Protein AF-A0A256WHH3-F1 (afdb_monomer_lite)

Radius of gyration: 16.99 Å; chains: 1; bounding box: 41×34×49 Å

Structure (mmCIF, N/CA/C/O backbone):
data_AF-A0A256WHH3-F1
#
_entry.id   AF-A0A256WHH3-F1
#
loop_
_atom_site.group_PDB
_atom_site.id
_atom_site.type_symbol
_atom_site.label_atom_id
_atom_site.label_alt_id
_atom_site.label_comp_id
_atom_site.label_asym_id
_atom_site.label_entity_id
_atom_site.label_seq_id
_atom_site.pdbx_PDB_ins_code
_atom_site.Cartn_x
_atom_site.Cartn_y
_atom_site.Cartn_z
_atom_site.occupancy
_atom_site.B_iso_or_equiv
_atom_site.auth_seq_id
_atom_site.auth_comp_id
_atom_site.auth_asym_id
_atom_site.auth_atom_id
_atom_site.pdbx_PDB_model_num
ATOM 1 N N . MET A 1 1 ? 27.497 20.452 2.935 1.00 33.34 1 MET A N 1
ATOM 2 C CA . MET A 1 1 ? 26.535 19.827 3.870 1.00 33.34 1 MET A CA 1
ATOM 3 C C . MET A 1 1 ? 25.135 20.064 3.338 1.00 33.34 1 MET A C 1
ATOM 5 O O . MET A 1 1 ? 24.622 21.167 3.464 1.00 33.34 1 MET A O 1
ATOM 9 N N . VAL A 1 2 ? 24.558 19.072 2.662 1.00 33.03 2 VAL A N 1
ATOM 10 C CA . VAL A 1 2 ? 23.166 19.140 2.200 1.00 33.03 2 VAL A CA 1
ATOM 11 C C . VAL A 1 2 ? 22.285 18.872 3.417 1.00 33.03 2 VAL A C 1
ATOM 13 O O . VAL A 1 2 ? 22.346 17.788 3.991 1.00 33.03 2 VAL A O 1
ATOM 16 N N . LYS A 1 3 ? 21.532 19.885 3.853 1.00 29.75 3 LYS A N 1
ATOM 17 C CA . LYS A 1 3 ? 20.496 19.730 4.876 1.00 29.75 3 LYS A CA 1
ATOM 18 C C . LYS A 1 3 ? 19.371 18.903 4.261 1.00 29.75 3 LYS A C 1
ATOM 20 O O . LYS A 1 3 ? 18.662 19.394 3.387 1.00 29.75 3 LYS A O 1
ATOM 25 N N . VAL A 1 4 ? 19.250 17.649 4.680 1.00 43.69 4 VAL A N 1
ATOM 26 C CA . VAL A 1 4 ? 18.063 16.838 4.407 1.00 43.69 4 VAL A CA 1
ATOM 27 C C . VAL A 1 4 ? 16.946 17.440 5.255 1.00 43.69 4 VAL A C 1
ATOM 29 O O . VAL A 1 4 ? 17.051 17.459 6.476 1.00 43.69 4 VAL A O 1
ATOM 32 N N . GLN A 1 5 ? 15.947 18.037 4.607 1.00 36.69 5 GLN A N 1
ATOM 33 C CA . GLN A 1 5 ? 14.738 18.497 5.283 1.00 36.69 5 GLN A CA 1
ATOM 34 C C . GLN A 1 5 ? 13.935 17.273 5.721 1.00 36.69 5 GLN A C 1
ATOM 36 O O . GLN A 1 5 ? 13.630 16.404 4.903 1.00 36.69 5 GLN A O 1
ATOM 41 N N . ASP A 1 6 ? 13.627 17.218 7.013 1.00 39.88 6 ASP A N 1
ATOM 42 C CA . ASP A 1 6 ? 12.742 16.232 7.617 1.00 39.88 6 ASP A CA 1
ATOM 43 C C . ASP A 1 6 ? 11.386 16.221 6.898 1.00 39.88 6 ASP A C 1
ATOM 45 O O . ASP A 1 6 ? 10.647 17.204 6.901 1.00 39.88 6 ASP A O 1
ATOM 49 N N . ILE A 1 7 ? 11.051 15.086 6.283 1.00 42.56 7 ILE A N 1
ATOM 50 C CA . ILE A 1 7 ? 9.808 14.860 5.528 1.00 42.56 7 ILE A CA 1
ATOM 51 C C . ILE A 1 7 ? 8.688 14.390 6.473 1.00 42.56 7 ILE A C 1
ATOM 53 O O . ILE A 1 7 ? 7.879 13.537 6.127 1.00 42.56 7 ILE A O 1
ATOM 57 N N . ASN A 1 8 ? 8.639 14.933 7.689 1.00 40.47 8 ASN A N 1
ATOM 58 C CA . ASN A 1 8 ? 7.502 14.755 8.590 1.00 40.47 8 ASN A CA 1
ATOM 59 C C . ASN A 1 8 ? 6.583 15.969 8.458 1.00 40.47 8 ASN A C 1
ATOM 61 O O . ASN A 1 8 ? 6.377 16.729 9.400 1.00 40.47 8 ASN A O 1
ATOM 65 N N . SER A 1 9 ? 6.042 16.177 7.258 1.00 35.53 9 SER A N 1
ATOM 66 C CA . SER A 1 9 ? 4.896 17.063 7.101 1.00 35.53 9 SER A CA 1
ATOM 67 C C . SER A 1 9 ? 3.700 16.383 7.760 1.00 35.53 9 SER A C 1
ATOM 69 O O . SER A 1 9 ? 3.225 15.359 7.273 1.00 35.53 9 SER A O 1
ATOM 71 N N . SER A 1 10 ? 3.220 16.939 8.869 1.00 43.53 10 SER A N 1
ATOM 72 C CA . SER A 1 10 ? 1.902 16.651 9.427 1.00 43.53 10 SER A CA 1
ATOM 73 C C . SER A 1 10 ? 0.845 17.000 8.379 1.00 43.53 10 SER A C 1
ATOM 75 O O . SER A 1 10 ? 0.411 18.148 8.283 1.00 43.53 10 SER A O 1
ATOM 77 N N . ILE A 1 11 ? 0.479 16.030 7.541 1.00 46.75 11 ILE A N 1
ATOM 78 C CA . ILE A 1 11 ? -0.611 16.193 6.585 1.00 46.75 11 ILE A CA 1
ATOM 79 C C . ILE A 1 11 ? -1.903 16.162 7.397 1.00 46.75 11 ILE A C 1
ATOM 81 O O . ILE A 1 11 ? -2.359 15.101 7.830 1.00 46.75 11 ILE A O 1
ATOM 85 N N . SER A 1 12 ? -2.480 17.339 7.628 1.00 45.53 12 SER A N 1
ATOM 86 C CA . SER A 1 12 ? -3.847 17.485 8.109 1.00 45.53 12 SER A CA 1
ATOM 87 C C . SER A 1 12 ? -4.801 16.955 7.033 1.00 45.53 12 SER A C 1
ATOM 89 O O . SER A 1 12 ? -5.287 17.699 6.183 1.00 45.53 12 SER A O 1
ATOM 91 N N . HIS A 1 13 ? -5.045 15.645 7.035 1.00 54.25 13 HIS A N 1
ATOM 92 C CA . HIS A 1 13 ? -6.097 15.026 6.234 1.00 54.25 13 HIS A CA 1
ATOM 93 C C . HIS A 1 13 ? -7.446 15.303 6.908 1.00 54.25 13 HIS A C 1
ATOM 95 O O . HIS A 1 13 ? -7.996 14.450 7.616 1.00 54.25 13 HIS A O 1
ATOM 101 N N . GLU A 1 14 ? -7.976 16.519 6.738 1.00 60.97 14 GLU A N 1
ATOM 102 C CA . GLU A 1 14 ? -9.294 16.867 7.284 1.00 60.97 14 GLU A CA 1
ATOM 103 C C . GLU A 1 14 ? -10.365 15.887 6.780 1.00 60.97 14 GLU A C 1
ATOM 105 O O . GLU A 1 14 ? -11.172 15.424 7.585 1.00 60.97 14 GLU A O 1
ATOM 110 N N . ASN A 1 15 ? -10.248 15.404 5.534 1.00 74.38 15 ASN A N 1
ATOM 111 C CA . ASN A 1 15 ? -11.083 14.338 4.976 1.00 74.38 15 ASN A CA 1
ATOM 112 C C . ASN A 1 15 ? -10.227 13.236 4.328 1.00 74.38 15 ASN A C 1
ATOM 114 O O . ASN A 1 15 ? -9.475 13.500 3.395 1.00 74.38 15 ASN A O 1
ATOM 118 N N . ILE A 1 16 ? -10.337 12.007 4.841 1.00 87.12 16 ILE A N 1
ATOM 119 C CA . ILE A 1 16 ? -9.713 10.807 4.266 1.00 87.12 16 ILE A CA 1
ATOM 120 C C . ILE A 1 16 ? -10.768 10.126 3.389 1.00 87.12 16 ILE A C 1
ATOM 122 O O . ILE A 1 16 ? -11.769 9.650 3.920 1.00 87.12 16 ILE A O 1
ATOM 126 N N . THR A 1 17 ? -10.559 10.096 2.071 1.00 94.38 17 THR A N 1
ATOM 127 C CA . THR A 1 17 ? -11.464 9.420 1.118 1.00 94.38 17 THR A CA 1
ATOM 128 C C . THR A 1 17 ? -11.187 7.922 1.041 1.00 94.38 17 THR A C 1
ATOM 130 O O . THR A 1 17 ? -12.115 7.122 1.023 1.00 94.38 17 THR A O 1
ATOM 133 N N . PHE A 1 18 ? -9.905 7.558 0.999 1.00 96.50 18 PHE A N 1
ATOM 134 C CA . PHE A 1 18 ? -9.431 6.183 0.881 1.00 96.50 18 PHE A CA 1
ATOM 135 C C . PHE A 1 18 ? -8.647 5.793 2.119 1.00 96.50 18 PHE A C 1
ATOM 137 O O . PHE A 1 18 ? -7.847 6.577 2.633 1.00 96.50 18 PHE A O 1
ATOM 144 N N . ARG A 1 19 ? -8.844 4.564 2.580 1.00 95.56 19 ARG A N 1
ATOM 145 C CA . ARG A 1 19 ? -8.306 4.113 3.857 1.00 95.56 19 ARG A CA 1
ATOM 146 C C . ARG A 1 19 ? -6.791 3.978 3.867 1.00 95.56 19 ARG A C 1
ATOM 148 O O . ARG A 1 19 ? -6.172 4.284 4.888 1.00 95.56 19 ARG A O 1
ATOM 155 N N . TYR A 1 20 ? -6.203 3.508 2.769 1.00 96.81 20 TYR A N 1
ATOM 156 C CA . TYR A 1 20 ? -4.802 3.110 2.759 1.00 96.81 20 TYR A CA 1
ATOM 157 C C . TYR A 1 20 ? -3.925 4.035 1.932 1.00 96.81 20 TYR A C 1
ATOM 159 O O . TYR A 1 20 ? -4.191 4.284 0.758 1.00 96.81 20 TYR A O 1
ATOM 167 N N . CYS A 1 21 ? -2.810 4.453 2.521 1.00 97.25 21 CYS A N 1
ATOM 168 C CA . CYS A 1 21 ? -1.667 4.955 1.776 1.00 97.25 21 CYS A CA 1
ATOM 169 C C . CYS A 1 21 ? -0.860 3.758 1.260 1.00 97.25 21 CYS A C 1
ATOM 171 O O . CYS A 1 21 ? -0.428 2.915 2.045 1.00 97.25 21 CYS A O 1
ATOM 173 N N . THR A 1 22 ? -0.682 3.666 -0.058 1.00 97.81 22 THR A N 1
ATOM 174 C CA . THR A 1 22 ? 0.029 2.569 -0.725 1.00 97.81 22 THR A CA 1
ATOM 175 C C . THR A 1 22 ? 1.268 3.107 -1.429 1.00 97.81 22 THR A C 1
ATOM 177 O O . THR A 1 22 ? 1.159 3.905 -2.363 1.00 97.81 22 THR A O 1
ATOM 180 N N . GLU A 1 23 ? 2.449 2.638 -1.021 1.00 97.81 23 GLU A N 1
ATOM 181 C CA . GLU A 1 23 ? 3.722 2.996 -1.648 1.00 97.81 23 GLU A CA 1
ATOM 182 C C . GLU A 1 23 ? 4.411 1.776 -2.269 1.00 97.81 23 GLU A C 1
ATOM 184 O O . GLU A 1 23 ? 4.423 0.683 -1.696 1.00 97.81 23 GLU A O 1
ATOM 189 N N . ALA A 1 24 ? 5.053 1.981 -3.422 1.00 96.62 24 ALA A N 1
ATOM 190 C CA . ALA A 1 24 ? 5.845 0.952 -4.090 1.00 96.62 24 ALA A CA 1
ATOM 191 C C . ALA A 1 24 ? 7.145 1.508 -4.686 1.00 96.62 24 ALA A C 1
ATOM 193 O O . ALA A 1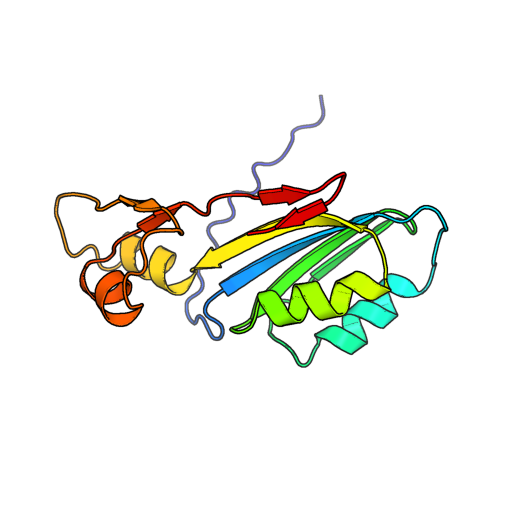 24 ? 7.197 2.654 -5.142 1.00 96.62 24 ALA A O 1
ATOM 194 N N . MET A 1 25 ? 8.186 0.673 -4.742 1.00 95.44 25 MET A N 1
ATOM 195 C CA . MET A 1 25 ? 9.377 0.914 -5.565 1.00 95.44 25 MET A CA 1
ATOM 196 C C . MET A 1 25 ? 9.444 -0.120 -6.681 1.00 95.44 25 MET A C 1
ATOM 198 O O . MET A 1 25 ? 9.512 -1.315 -6.408 1.00 95.44 25 MET A O 1
ATOM 202 N N . LEU A 1 26 ? 9.480 0.352 -7.923 1.00 95.19 26 LEU A N 1
ATOM 203 C CA . LEU A 1 26 ? 9.584 -0.469 -9.119 1.00 95.19 26 LEU A CA 1
ATOM 204 C C . LEU A 1 26 ? 10.968 -0.299 -9.750 1.00 95.19 26 LEU A C 1
ATOM 206 O O . LEU A 1 26 ? 11.372 0.822 -10.070 1.00 95.19 26 LEU A O 1
ATOM 210 N N . VAL A 1 27 ? 11.674 -1.403 -9.971 1.00 94.19 27 VAL A N 1
ATOM 211 C CA . VAL A 1 27 ? 12.991 -1.454 -10.616 1.00 94.19 27 VAL A CA 1
ATOM 212 C C . VAL A 1 27 ? 12.902 -2.251 -11.913 1.00 94.19 27 VAL A C 1
ATOM 214 O O . VAL A 1 27 ? 12.163 -3.227 -12.020 1.00 94.19 27 VAL A O 1
ATOM 217 N N . ARG A 1 28 ? 13.648 -1.815 -12.928 1.00 92.44 28 ARG A N 1
ATOM 218 C CA . ARG A 1 28 ? 13.755 -2.493 -14.222 1.00 92.44 28 ARG A CA 1
ATOM 219 C C . ARG A 1 28 ? 15.157 -2.361 -14.801 1.00 92.44 28 ARG A C 1
ATOM 221 O O . ARG A 1 28 ? 15.844 -1.366 -14.572 1.00 92.44 28 ARG A O 1
ATOM 228 N N . GLU A 1 29 ? 15.541 -3.326 -15.625 1.00 88.19 29 GLU A N 1
ATOM 229 C CA . GLU A 1 29 ? 16.842 -3.321 -16.298 1.00 88.19 29 GLU A CA 1
ATOM 230 C C . GLU A 1 29 ? 16.887 -2.335 -17.476 1.00 88.19 29 GLU A C 1
ATOM 232 O O . GLU A 1 29 ? 17.834 -1.546 -17.615 1.00 88.19 29 GLU A O 1
ATOM 237 N N . GLN A 1 30 ? 15.838 -2.353 -18.304 1.00 89.56 30 GLN A N 1
ATOM 238 C CA . GLN A 1 30 ? 15.718 -1.532 -19.508 1.00 89.56 30 GLN A CA 1
ATOM 239 C C . GLN A 1 30 ? 15.008 -0.211 -19.210 1.00 89.56 30 GLN A C 1
ATOM 241 O O . GLN A 1 30 ? 13.974 -0.183 -18.547 1.00 89.56 30 GLN A O 1
ATOM 246 N N . ALA A 1 31 ? 15.557 0.895 -19.709 1.00 85.44 31 ALA A N 1
ATOM 247 C CA . ALA A 1 31 ? 14.956 2.213 -19.542 1.00 85.44 31 ALA A CA 1
ATOM 248 C C . ALA A 1 31 ? 13.655 2.334 -20.358 1.00 85.44 31 ALA A C 1
ATOM 250 O O . ALA A 1 31 ? 13.629 1.960 -21.526 1.00 85.44 31 ALA A O 1
ATOM 251 N N . HIS A 1 32 ? 12.597 2.899 -19.769 1.00 86.56 32 HIS A N 1
ATOM 252 C CA . HIS A 1 32 ? 11.347 3.195 -20.478 1.00 86.56 32 HIS A CA 1
ATOM 253 C C . HIS A 1 32 ? 10.935 4.652 -20.237 1.00 86.56 32 HIS A C 1
ATOM 255 O O . HIS A 1 32 ? 10.580 5.035 -19.119 1.00 86.56 32 HIS A O 1
ATOM 261 N N . SER A 1 33 ? 11.028 5.484 -21.277 1.00 86.38 33 SER A N 1
ATOM 262 C CA . SER A 1 33 ? 10.889 6.941 -21.160 1.00 86.38 33 SER A CA 1
ATOM 263 C C . SER A 1 33 ? 9.474 7.399 -20.816 1.00 86.38 33 SER A C 1
ATOM 265 O O . SER A 1 33 ? 9.319 8.317 -20.019 1.00 86.38 33 SER A O 1
ATOM 267 N N . THR A 1 34 ? 8.456 6.715 -21.338 1.00 91.12 34 THR A N 1
ATOM 268 C CA . THR A 1 34 ? 7.034 7.077 -21.191 1.00 91.12 34 THR A CA 1
ATOM 269 C C . THR A 1 34 ? 6.329 6.346 -20.049 1.00 91.12 34 THR A C 1
ATOM 271 O O . THR A 1 34 ? 5.132 6.522 -19.828 1.00 91.12 34 THR A O 1
ATOM 274 N N . LEU A 1 35 ? 7.051 5.514 -19.292 1.00 92.06 35 LEU A N 1
ATOM 275 C CA . LEU A 1 35 ? 6.454 4.660 -18.268 1.00 92.06 35 LEU A CA 1
ATOM 276 C C . LEU A 1 35 ? 5.687 5.436 -17.202 1.00 92.06 35 LEU A C 1
ATOM 278 O O . LEU A 1 35 ? 4.645 4.977 -16.747 1.00 92.06 35 LEU A O 1
ATOM 282 N N . GLN A 1 36 ? 6.232 6.575 -16.772 1.00 94.19 36 GLN A N 1
ATOM 283 C CA . GLN A 1 36 ? 5.604 7.369 -15.724 1.00 94.19 36 GLN A CA 1
ATOM 284 C C . GLN A 1 36 ? 4.203 7.798 -16.148 1.00 94.19 36 GLN A C 1
ATOM 286 O O . GLN A 1 36 ? 3.268 7.649 -15.371 1.00 94.19 36 GLN A O 1
ATOM 291 N N . ASP A 1 37 ? 4.046 8.246 -17.392 1.00 94.56 37 ASP A N 1
ATOM 292 C CA . ASP A 1 37 ? 2.760 8.700 -17.917 1.00 94.56 37 ASP A CA 1
ATOM 293 C C . ASP A 1 37 ? 1.800 7.531 -18.138 1.00 94.56 37 ASP A C 1
ATOM 295 O O . ASP A 1 37 ? 0.621 7.627 -17.801 1.00 94.56 37 ASP A O 1
ATOM 299 N N . VAL A 1 38 ? 2.311 6.383 -18.600 1.00 94.62 38 VAL A N 1
ATOM 300 C CA . VAL A 1 38 ? 1.530 5.138 -18.694 1.00 94.62 38 VAL A CA 1
ATOM 301 C C . VAL A 1 38 ? 0.973 4.738 -17.325 1.00 94.62 38 VAL A C 1
ATOM 303 O O . VAL A 1 38 ? -0.215 4.442 -17.211 1.00 94.62 38 VAL A O 1
ATOM 306 N N . LEU A 1 39 ? 1.807 4.750 -16.280 1.00 95.75 39 LEU A N 1
ATOM 307 C CA . LEU A 1 39 ? 1.387 4.396 -14.923 1.00 95.75 39 LEU A CA 1
ATOM 308 C C . LEU A 1 39 ? 0.445 5.439 -14.319 1.00 95.75 39 LEU A C 1
ATOM 310 O O . LEU A 1 39 ? -0.543 5.050 -13.701 1.00 95.75 39 LEU A O 1
ATOM 314 N N . ARG A 1 40 ? 0.694 6.739 -14.535 1.00 96.00 40 ARG A N 1
ATOM 315 C CA . ARG A 1 40 ? -0.217 7.811 -14.102 1.00 96.00 40 ARG A CA 1
ATOM 316 C C . ARG A 1 40 ? -1.610 7.610 -14.683 1.00 96.00 40 ARG A C 1
ATOM 318 O O . ARG A 1 40 ? -2.574 7.553 -13.931 1.00 96.00 40 ARG A O 1
ATOM 325 N N . ASN A 1 41 ? -1.706 7.414 -15.996 1.00 96.00 41 ASN A N 1
ATOM 326 C CA . ASN A 1 41 ? -2.989 7.215 -16.667 1.00 96.00 41 ASN A CA 1
ATOM 327 C C . ASN A 1 41 ? -3.682 5.927 -16.213 1.00 96.00 41 ASN A C 1
ATOM 329 O O . ASN A 1 41 ? -4.886 5.922 -15.975 1.00 96.00 41 ASN A O 1
ATOM 333 N N . LYS A 1 42 ? -2.925 4.833 -16.064 1.00 96.12 42 LYS A N 1
ATOM 334 C CA . LYS A 1 42 ? -3.483 3.536 -15.668 1.00 96.12 42 LYS A CA 1
ATOM 335 C C . LYS A 1 42 ? -3.986 3.521 -14.226 1.00 96.12 42 LYS A C 1
ATOM 337 O O . LYS A 1 42 ? -4.958 2.829 -13.949 1.00 96.12 42 LYS A O 1
ATOM 342 N N . LEU A 1 43 ? -3.330 4.243 -13.318 1.00 96.94 43 LEU A N 1
ATOM 343 C CA . LEU A 1 43 ? -3.634 4.209 -11.885 1.00 96.94 43 LEU A CA 1
ATOM 344 C C . LEU A 1 43 ? -4.529 5.363 -11.418 1.00 96.94 43 LEU A C 1
ATOM 346 O O . LEU A 1 43 ? -5.061 5.292 -10.315 1.00 96.94 43 LEU A O 1
ATOM 350 N N . ALA A 1 44 ? -4.763 6.378 -12.255 1.00 95.31 44 ALA A N 1
ATOM 351 C CA . ALA A 1 44 ? -5.597 7.534 -11.919 1.00 95.31 44 ALA A CA 1
ATOM 352 C C . ALA A 1 44 ? -7.026 7.171 -11.477 1.00 95.31 44 ALA A C 1
ATOM 354 O O . ALA A 1 44 ? -7.625 7.904 -10.700 1.00 95.31 44 ALA A O 1
ATOM 355 N N . SER A 1 45 ? -7.580 6.046 -11.942 1.00 96.12 45 SER A N 1
ATOM 356 C CA . SER A 1 45 ? -8.932 5.599 -11.574 1.00 96.12 45 SER A CA 1
ATOM 357 C C . SER A 1 45 ? -8.993 4.729 -10.313 1.00 96.12 45 SER A C 1
ATOM 359 O O . SER A 1 45 ? -10.061 4.216 -9.990 1.00 96.12 45 SER A O 1
ATOM 361 N N . TYR A 1 46 ? -7.864 4.476 -9.648 1.00 97.06 46 TYR A N 1
ATOM 362 C CA . TYR A 1 46 ? -7.774 3.516 -8.538 1.00 97.06 46 TYR A CA 1
ATOM 363 C C . TYR A 1 46 ? -7.691 4.165 -7.157 1.00 97.06 46 TYR A C 1
ATOM 365 O O . TYR A 1 46 ? -7.600 3.455 -6.153 1.00 97.06 46 TYR A O 1
ATOM 373 N N . GLY A 1 47 ? -7.700 5.493 -7.096 1.00 96.06 47 GLY A N 1
ATOM 374 C CA . GLY A 1 47 ? -7.469 6.217 -5.863 1.00 96.06 47 GLY A CA 1
ATOM 375 C C . GLY A 1 47 ? -7.322 7.714 -6.074 1.00 96.06 47 GLY A C 1
ATOM 376 O O . GLY A 1 47 ? -7.478 8.214 -7.189 1.00 96.06 47 GLY A O 1
ATOM 377 N N . ASP A 1 48 ? -6.970 8.412 -5.001 1.00 96.38 48 ASP A N 1
ATOM 378 C CA . ASP A 1 48 ? -6.549 9.809 -5.053 1.00 96.38 48 ASP A CA 1
ATOM 379 C C . ASP A 1 48 ? -5.059 9.958 -4.716 1.00 96.38 48 ASP A C 1
ATOM 381 O O . ASP A 1 48 ? -4.343 8.984 -4.458 1.00 96.38 48 ASP A O 1
ATOM 385 N N . SER A 1 49 ? -4.573 11.201 -4.781 1.00 95.38 49 SER A N 1
ATOM 386 C CA . SER A 1 49 ? -3.217 11.565 -4.351 1.00 95.38 49 SER A CA 1
ATOM 387 C C . SER A 1 49 ? -2.102 10.765 -5.041 1.00 95.38 49 SER A C 1
ATOM 389 O O . SER A 1 49 ? -1.047 10.523 -4.461 1.00 95.38 49 SER A O 1
ATOM 391 N N . LEU A 1 50 ? -2.323 10.349 -6.294 1.00 97.50 50 LEU A N 1
ATOM 392 C CA . LEU A 1 50 ? -1.360 9.569 -7.067 1.00 97.50 50 LEU A CA 1
ATOM 393 C C . LEU A 1 50 ? -0.098 10.385 -7.375 1.00 97.50 50 LEU A C 1
ATOM 395 O O . LEU A 1 50 ? -0.138 11.391 -8.085 1.00 97.50 50 LEU A O 1
ATOM 399 N N . VAL A 1 51 ? 1.049 9.878 -6.932 1.00 97.25 51 VAL A N 1
ATOM 400 C CA . VAL A 1 51 ? 2.378 10.373 -7.281 1.00 97.25 51 VAL A CA 1
ATOM 401 C C . VAL A 1 51 ? 3.174 9.244 -7.919 1.00 97.25 51 VAL A C 1
ATOM 403 O O . VAL A 1 51 ? 3.341 8.167 -7.353 1.00 97.25 51 VAL A O 1
ATOM 406 N N . VAL A 1 52 ? 3.716 9.518 -9.102 1.00 96.62 52 VAL A N 1
ATOM 407 C CA . VAL A 1 52 ? 4.679 8.653 -9.789 1.00 96.62 52 VAL A CA 1
ATOM 408 C C . VAL A 1 52 ? 5.914 9.496 -10.058 1.00 96.62 52 VAL A C 1
ATOM 410 O O . VAL A 1 52 ? 5.813 10.524 -10.726 1.00 96.62 52 VAL A O 1
ATOM 413 N N . ALA A 1 53 ? 7.068 9.099 -9.532 1.00 94.88 53 ALA A N 1
ATOM 414 C CA . ALA A 1 53 ? 8.313 9.853 -9.668 1.00 94.88 53 ALA A CA 1
ATOM 415 C C . ALA A 1 53 ? 9.521 8.918 -9.784 1.00 94.88 53 ALA A C 1
ATOM 417 O O . ALA A 1 53 ? 9.475 7.773 -9.344 1.00 94.88 53 ALA A O 1
ATOM 418 N N . GLY A 1 54 ? 10.623 9.402 -10.357 1.00 93.19 54 GLY A N 1
ATOM 419 C CA . GLY A 1 54 ? 11.878 8.652 -10.444 1.00 93.19 54 GLY A CA 1
ATOM 420 C C . GLY A 1 54 ? 12.549 8.746 -11.809 1.00 93.19 54 GLY A C 1
ATOM 421 O O . GLY A 1 54 ? 12.309 9.677 -12.575 1.00 93.19 54 GLY A O 1
ATOM 422 N N . SER A 1 55 ? 13.408 7.774 -12.103 1.00 92.75 55 SER A N 1
ATOM 423 C CA . SER A 1 55 ? 14.163 7.672 -13.353 1.00 92.75 55 SER A CA 1
ATOM 424 C C . SER A 1 55 ? 13.546 6.644 -14.303 1.00 92.75 55 SER A C 1
ATOM 426 O O . SER A 1 55 ? 12.630 5.903 -13.952 1.00 92.75 55 SER A O 1
ATOM 428 N N . HIS A 1 56 ? 14.095 6.532 -15.512 1.00 91.12 56 HIS A N 1
ATOM 429 C CA . HIS A 1 56 ? 13.645 5.541 -16.493 1.00 91.12 56 HIS A CA 1
ATOM 430 C C . HIS A 1 56 ? 13.872 4.081 -16.075 1.00 91.12 56 HIS A 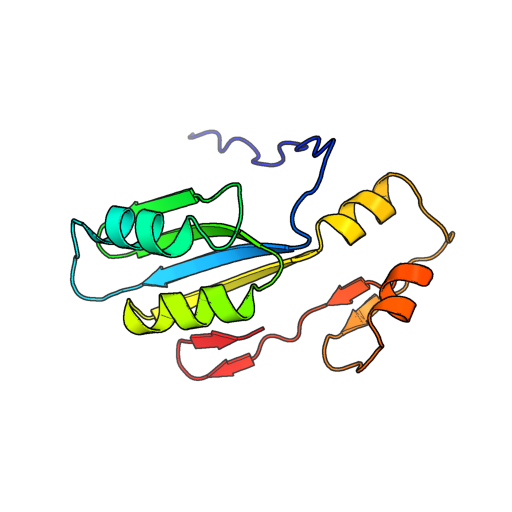C 1
ATOM 432 O O . HIS A 1 56 ? 13.306 3.194 -16.707 1.00 91.12 56 HIS A O 1
ATOM 438 N N . LYS A 1 57 ? 14.690 3.823 -15.042 1.00 92.88 57 LYS A N 1
ATOM 439 C CA . LYS A 1 57 ? 14.982 2.473 -14.525 1.00 92.88 57 LYS A CA 1
ATOM 440 C C . LYS A 1 57 ? 14.429 2.201 -13.124 1.00 92.88 57 LYS A C 1
ATOM 442 O O . LYS A 1 57 ? 14.341 1.045 -12.721 1.00 92.88 57 LYS A O 1
ATOM 447 N N . LYS A 1 58 ? 14.076 3.244 -12.372 1.00 94.31 58 LYS A N 1
ATOM 448 C CA . LYS A 1 58 ? 13.599 3.125 -10.992 1.00 94.31 58 LYS A CA 1
ATOM 449 C C . LYS A 1 58 ? 12.508 4.149 -10.729 1.00 94.31 58 LYS A C 1
ATOM 451 O O . LYS A 1 58 ? 12.764 5.346 -10.838 1.00 94.31 58 LYS A O 1
ATOM 456 N N . LEU A 1 59 ? 11.324 3.680 -10.356 1.00 95.88 59 LEU A N 1
ATOM 457 C CA . LEU A 1 59 ? 10.172 4.520 -10.052 1.00 95.88 59 LEU A CA 1
ATOM 458 C C . LEU A 1 59 ? 9.689 4.286 -8.628 1.00 95.88 59 LEU A C 1
ATOM 460 O O . LEU A 1 59 ? 9.612 3.150 -8.172 1.00 95.88 59 LEU A O 1
ATOM 464 N N . ARG A 1 60 ? 9.312 5.372 -7.963 1.00 96.88 60 ARG A N 1
ATOM 465 C CA . ARG A 1 60 ? 8.558 5.364 -6.717 1.00 96.88 60 ARG A CA 1
ATOM 466 C C . ARG A 1 60 ? 7.119 5.759 -7.014 1.00 96.88 60 ARG A C 1
ATOM 468 O O . ARG A 1 60 ? 6.874 6.710 -7.762 1.00 96.88 60 ARG A O 1
ATOM 475 N N . LEU A 1 61 ? 6.197 5.021 -6.418 1.00 97.75 61 LEU A N 1
ATOM 476 C CA . LEU A 1 61 ? 4.768 5.256 -6.494 1.00 97.75 61 LEU A CA 1
ATOM 477 C C . LEU A 1 61 ? 4.205 5.511 -5.097 1.00 97.75 61 LEU A C 1
ATOM 479 O O . LEU A 1 61 ? 4.628 4.860 -4.145 1.00 97.75 61 LEU A O 1
ATOM 483 N N . HIS A 1 62 ? 3.248 6.428 -5.016 1.00 98.38 62 HIS A N 1
ATOM 484 C CA . HIS A 1 62 ? 2.384 6.680 -3.866 1.00 98.38 62 HIS A CA 1
ATOM 485 C C . HIS A 1 62 ? 0.956 6.870 -4.378 1.00 98.38 62 HIS A C 1
ATOM 487 O O . HIS A 1 62 ? 0.760 7.590 -5.354 1.00 98.38 62 HIS A O 1
ATOM 493 N N . ILE A 1 63 ? -0.029 6.232 -3.758 1.00 98.12 63 ILE A N 1
ATOM 494 C CA . ILE A 1 63 ? -1.453 6.421 -4.061 1.00 98.12 63 ILE A CA 1
ATOM 495 C C . ILE A 1 63 ? -2.280 6.143 -2.807 1.00 98.12 63 ILE A C 1
ATOM 497 O O . ILE A 1 63 ? -1.949 5.235 -2.043 1.00 98.12 63 ILE A O 1
ATOM 501 N N . HIS A 1 64 ? -3.363 6.888 -2.595 1.00 97.88 64 HIS A N 1
ATOM 502 C CA . HIS A 1 64 ? -4.354 6.526 -1.586 1.00 97.88 64 HIS A CA 1
ATOM 503 C C . HIS A 1 64 ? -5.456 5.685 -2.227 1.00 97.88 64 HIS A C 1
ATOM 505 O O . HIS A 1 64 ? -6.073 6.116 -3.196 1.00 97.88 64 HIS A O 1
ATOM 511 N N . THR A 1 65 ? -5.699 4.482 -1.717 1.00 98.19 65 THR A N 1
ATOM 512 C CA . THR A 1 65 ? -6.668 3.533 -2.286 1.00 98.19 65 THR A CA 1
ATOM 513 C C . THR A 1 65 ? -7.251 2.628 -1.203 1.00 98.19 65 THR A C 1
ATOM 515 O O . THR A 1 65 ? -6.630 2.417 -0.166 1.00 98.19 65 THR A O 1
ATOM 518 N N . ASP A 1 66 ? -8.414 2.033 -1.460 1.00 97.69 66 ASP A N 1
ATOM 519 C CA . ASP A 1 66 ? -8.957 0.944 -0.634 1.00 97.69 66 ASP A CA 1
ATOM 520 C C . ASP A 1 66 ? -8.483 -0.439 -1.106 1.00 97.69 66 ASP A C 1
ATOM 522 O O . ASP A 1 66 ? -8.748 -1.448 -0.457 1.00 97.69 66 ASP A O 1
ATOM 526 N N . THR A 1 67 ? -7.758 -0.509 -2.234 1.00 97.25 67 THR A N 1
ATOM 527 C CA . THR A 1 67 ? -7.319 -1.778 -2.844 1.00 97.25 67 THR A CA 1
ATOM 528 C C . THR A 1 67 ? -5.801 -1.862 -3.096 1.00 97.25 67 THR A C 1
ATOM 530 O O . THR A 1 67 ? -5.381 -2.025 -4.245 1.00 97.25 67 THR A O 1
ATOM 533 N N . PRO A 1 68 ? -4.943 -1.815 -2.052 1.00 97.06 68 PRO A N 1
ATOM 534 C CA . PRO A 1 68 ? -3.481 -1.838 -2.207 1.00 97.06 68 PRO A CA 1
ATOM 535 C C . PRO A 1 68 ? -2.957 -3.029 -3.020 1.00 97.06 68 PRO A C 1
ATOM 537 O O . PRO A 1 68 ? -2.153 -2.854 -3.933 1.00 97.06 68 PRO A O 1
ATOM 540 N N . ALA A 1 69 ? -3.478 -4.234 -2.759 1.00 95.19 69 ALA A N 1
ATOM 541 C CA . ALA A 1 69 ? -3.091 -5.449 -3.480 1.00 95.19 69 ALA A CA 1
ATOM 542 C C . ALA A 1 69 ? -3.288 -5.312 -4.999 1.00 95.19 69 ALA A C 1
ATOM 544 O O . ALA A 1 69 ? -2.433 -5.715 -5.785 1.00 95.19 69 ALA A O 1
ATOM 545 N N . LYS A 1 70 ? -4.379 -4.659 -5.423 1.00 97.19 70 LYS A N 1
ATOM 546 C CA . LYS A 1 70 ? -4.670 -4.422 -6.840 1.00 97.19 70 LYS A CA 1
ATOM 547 C C . LYS A 1 70 ? -3.653 -3.476 -7.474 1.00 97.19 70 LYS A C 1
ATOM 549 O O . LYS A 1 70 ? -3.278 -3.685 -8.624 1.00 97.19 70 LYS A O 1
ATOM 554 N N . ILE A 1 71 ? -3.177 -2.468 -6.738 1.00 97.75 71 ILE A N 1
ATOM 555 C CA . ILE A 1 71 ? -2.105 -1.579 -7.206 1.00 97.75 71 ILE A CA 1
ATOM 556 C C . ILE A 1 71 ? -0.830 -2.379 -7.463 1.00 97.75 71 ILE A C 1
ATOM 558 O O . ILE A 1 71 ? -0.247 -2.245 -8.538 1.00 97.75 71 ILE A O 1
ATOM 562 N N . PHE A 1 72 ? -0.423 -3.242 -6.528 1.00 95.88 72 PHE A N 1
ATOM 563 C CA . PHE A 1 72 ? 0.780 -4.059 -6.699 1.00 95.88 72 PHE A CA 1
ATOM 564 C C . PHE A 1 72 ? 0.659 -5.003 -7.902 1.00 95.88 72 PHE A C 1
ATOM 566 O O . PHE A 1 72 ? 1.529 -4.971 -8.773 1.00 95.88 72 PHE A O 1
ATOM 573 N N . SER A 1 73 ? -0.461 -5.716 -8.058 1.00 95.38 73 SER A N 1
ATOM 574 C CA . SER A 1 73 ? -0.691 -6.573 -9.233 1.00 95.38 73 SER A CA 1
ATOM 575 C C . SER A 1 73 ? -0.697 -5.799 -10.558 1.00 95.38 73 SER A C 1
ATOM 577 O O . SER A 1 73 ? -0.275 -6.312 -11.590 1.00 95.38 73 SER A O 1
ATOM 579 N N . LEU A 1 74 ? -1.151 -4.540 -10.567 1.00 96.12 74 LEU A N 1
ATOM 580 C CA . LEU A 1 74 ? -1.096 -3.690 -11.763 1.00 96.12 74 LEU A CA 1
ATOM 581 C C . LEU A 1 74 ? 0.323 -3.209 -12.091 1.00 96.12 74 LEU A C 1
ATOM 583 O O . LEU A 1 74 ? 0.569 -2.846 -13.244 1.00 96.12 74 LEU A O 1
ATOM 587 N N . LEU A 1 75 ? 1.232 -3.190 -11.113 1.00 94.69 75 LEU A N 1
ATOM 588 C CA . LEU A 1 75 ? 2.631 -2.786 -11.269 1.00 94.69 75 LEU A CA 1
ATOM 589 C C . LEU A 1 75 ? 3.546 -3.937 -11.702 1.00 94.69 75 LEU A C 1
ATOM 591 O O . LEU A 1 75 ? 4.498 -3.683 -12.441 1.00 94.69 75 LEU A O 1
ATOM 595 N N . GLU A 1 76 ? 3.245 -5.174 -11.300 1.00 92.50 76 GLU A N 1
ATOM 596 C CA . GLU A 1 76 ? 4.035 -6.379 -11.610 1.00 92.50 76 GLU A CA 1
ATOM 597 C C . GLU A 1 76 ? 4.439 -6.516 -13.092 1.00 92.50 76 GLU A C 1
ATOM 599 O O . GLU A 1 76 ? 5.619 -6.751 -13.355 1.00 92.50 76 GLU A O 1
ATOM 604 N N . PRO A 1 77 ? 3.555 -6.292 -14.093 1.00 93.25 77 PRO A N 1
ATOM 605 C CA . PRO A 1 77 ? 3.929 -6.442 -15.503 1.00 93.25 77 PRO A CA 1
ATOM 606 C C . PRO A 1 77 ? 4.963 -5.421 -15.973 1.00 93.25 77 PRO A C 1
ATOM 608 O O . PRO A 1 77 ? 5.562 -5.568 -17.037 1.00 93.25 77 PRO A O 1
ATOM 611 N N . TYR A 1 78 ? 5.135 -4.335 -15.222 1.00 93.00 78 TYR A N 1
ATOM 612 C CA . TYR A 1 78 ? 6.036 -3.273 -15.601 1.00 93.00 78 TYR A CA 1
ATOM 613 C C . TYR A 1 78 ? 7.449 -3.570 -15.089 1.00 93.00 78 TYR A C 1
ATOM 615 O O . TYR A 1 78 ? 8.390 -3.242 -15.802 1.00 93.00 78 TYR A O 1
ATOM 623 N N . GLY A 1 79 ? 7.658 -4.190 -13.932 1.00 92.19 79 GLY A N 1
ATOM 624 C CA . GLY A 1 79 ? 9.006 -4.467 -13.431 1.00 92.19 79 GLY A CA 1
ATOM 625 C C . GLY A 1 79 ? 9.023 -5.128 -12.058 1.00 92.19 79 GLY A C 1
ATOM 626 O O . GLY A 1 79 ? 7.989 -5.520 -11.526 1.00 92.19 79 GLY A O 1
ATOM 627 N N . LEU A 1 80 ? 10.211 -5.214 -11.466 1.00 93.62 80 LEU A N 1
ATOM 628 C CA . LEU A 1 80 ? 10.413 -5.811 -10.153 1.00 93.62 80 LEU A CA 1
ATOM 629 C C . LEU A 1 80 ? 9.983 -4.840 -9.050 1.00 93.62 80 LEU A C 1
ATOM 631 O O . LEU A 1 80 ? 10.543 -3.749 -8.927 1.00 93.62 80 LEU A O 1
ATOM 635 N N . ILE A 1 81 ? 9.017 -5.236 -8.223 1.00 93.94 81 ILE A N 1
ATOM 636 C CA . ILE A 1 81 ? 8.637 -4.473 -7.033 1.00 93.94 81 ILE A CA 1
ATOM 637 C C . ILE A 1 81 ? 9.619 -4.811 -5.907 1.00 93.94 81 ILE A C 1
ATOM 639 O O . ILE A 1 81 ? 9.561 -5.887 -5.318 1.00 93.94 81 ILE A O 1
ATOM 643 N N . THR A 1 82 ? 10.532 -3.889 -5.605 1.00 93.00 82 THR A N 1
ATOM 644 C CA . THR A 1 82 ? 11.584 -4.084 -4.588 1.00 93.00 82 THR A CA 1
ATOM 645 C C . THR A 1 82 ? 11.200 -3.531 -3.217 1.00 93.00 82 THR A C 1
ATOM 647 O O . THR A 1 82 ? 11.961 -3.647 -2.263 1.00 93.00 82 THR A O 1
ATOM 650 N N . PHE A 1 83 ? 10.066 -2.839 -3.118 1.00 92.06 83 PHE A N 1
ATOM 651 C CA . PHE A 1 83 ? 9.553 -2.284 -1.869 1.00 92.06 83 PHE A CA 1
ATOM 652 C C . PHE A 1 83 ? 8.042 -2.119 -1.967 1.00 92.06 83 PHE A C 1
ATOM 654 O O . PHE A 1 83 ? 7.553 -1.629 -2.987 1.00 92.06 83 PHE A O 1
ATOM 661 N N . GLN A 1 84 ? 7.347 -2.479 -0.891 1.00 93.88 84 GLN A N 1
ATOM 662 C CA . GLN A 1 84 ? 5.915 -2.283 -0.700 1.00 93.88 84 GLN A CA 1
ATOM 663 C C . GLN A 1 84 ? 5.672 -1.731 0.704 1.00 93.88 84 GLN A C 1
ATOM 665 O O . GLN A 1 84 ? 6.349 -2.124 1.661 1.00 93.88 84 GLN A O 1
ATOM 670 N N . LYS A 1 85 ? 4.697 -0.834 0.824 1.00 93.62 85 LYS A N 1
ATOM 671 C CA . LYS A 1 85 ? 4.210 -0.306 2.099 1.00 93.62 85 LYS A CA 1
ATOM 672 C C . LYS A 1 85 ? 2.721 -0.011 1.979 1.00 93.62 85 LYS A C 1
ATOM 674 O O . LYS A 1 85 ? 2.288 0.544 0.970 1.00 93.62 85 LYS A O 1
ATOM 679 N N . VAL A 1 86 ? 1.972 -0.377 3.010 1.00 95.62 86 VAL A N 1
ATOM 680 C CA . VAL A 1 86 ? 0.542 -0.097 3.135 1.00 95.62 86 VAL A CA 1
ATOM 681 C C . VAL A 1 86 ? 0.298 0.423 4.543 1.00 95.62 86 VAL A C 1
ATOM 683 O O . VAL A 1 86 ? 0.526 -0.306 5.505 1.00 95.62 86 VAL A O 1
ATOM 686 N N . ASP A 1 87 ? -0.152 1.669 4.660 1.00 94.25 87 ASP A N 1
ATOM 687 C CA . ASP A 1 87 ? -0.484 2.294 5.942 1.00 94.25 87 ASP A CA 1
ATOM 688 C C . ASP A 1 87 ? -1.986 2.573 6.031 1.00 94.25 87 ASP A C 1
ATOM 690 O O . ASP A 1 87 ? -2.568 3.150 5.113 1.00 94.25 87 ASP A O 1
ATOM 694 N N . ASP A 1 88 ? -2.612 2.210 7.151 1.00 94.56 88 ASP A N 1
ATOM 695 C CA . ASP A 1 88 ? -4.018 2.512 7.443 1.00 94.56 88 ASP A CA 1
ATOM 696 C C . ASP A 1 88 ? -4.156 3.945 7.982 1.00 94.56 88 ASP A C 1
ATOM 698 O O . ASP A 1 88 ? -3.990 4.202 9.177 1.00 94.56 88 ASP A O 1
ATOM 702 N N . MET A 1 89 ? -4.452 4.892 7.090 1.00 94.62 89 MET A N 1
ATOM 703 C CA . MET A 1 89 ? -4.546 6.315 7.429 1.00 94.62 89 MET A CA 1
ATOM 704 C C . MET A 1 89 ? -5.745 6.617 8.332 1.00 94.62 89 MET A C 1
ATOM 706 O O . MET A 1 89 ? -5.671 7.521 9.166 1.00 94.62 89 MET A O 1
ATOM 710 N N . VAL A 1 90 ? -6.842 5.861 8.192 1.00 93.69 90 VAL A N 1
ATOM 711 C CA . VAL A 1 90 ? -8.032 6.010 9.047 1.00 93.69 90 VAL A CA 1
ATOM 712 C C . VAL A 1 90 ? -7.680 5.626 10.477 1.00 93.69 90 VAL A C 1
ATOM 714 O O . VAL A 1 90 ? -7.887 6.420 11.391 1.00 93.69 90 VAL A O 1
ATOM 717 N N . MET A 1 91 ? -7.069 4.455 10.668 1.00 93.31 91 MET A N 1
ATOM 718 C CA . MET A 1 91 ? -6.620 4.009 11.986 1.00 93.31 91 MET A CA 1
ATOM 719 C C . MET A 1 91 ? -5.611 4.988 12.604 1.00 93.31 91 MET A C 1
ATOM 721 O O . MET A 1 91 ? -5.737 5.351 13.773 1.00 93.31 91 MET A O 1
ATOM 725 N N . GLN A 1 92 ? -4.634 5.459 11.824 1.00 92.19 92 GLN A N 1
ATOM 726 C CA . GLN A 1 92 ? -3.645 6.435 12.292 1.00 92.19 92 GLN A CA 1
ATOM 727 C C . GLN A 1 92 ? -4.297 7.749 12.746 1.00 92.19 92 GLN A C 1
ATOM 729 O O . GLN A 1 92 ? -3.938 8.280 13.798 1.00 92.19 92 GLN A O 1
ATOM 734 N N . LYS A 1 93 ? -5.282 8.259 11.994 1.00 92.88 93 LYS A N 1
ATOM 735 C CA . LYS A 1 93 ? -6.040 9.463 12.365 1.00 92.88 93 LYS A CA 1
ATOM 736 C C . LYS A 1 93 ? -6.842 9.253 13.651 1.00 92.88 93 LYS A C 1
ATOM 738 O O . LYS A 1 93 ? -6.823 10.123 14.523 1.00 92.88 93 LYS A O 1
ATOM 743 N N . GLU A 1 94 ? -7.515 8.112 13.786 1.00 92.25 94 GLU A N 1
ATOM 744 C CA . GLU A 1 94 ? -8.315 7.789 14.972 1.00 92.25 94 GLU A CA 1
ATOM 745 C C . GLU A 1 94 ? -7.461 7.636 16.234 1.00 92.25 94 GLU A C 1
ATOM 747 O O . GLU A 1 94 ? -7.852 8.110 17.299 1.00 92.25 94 GLU A O 1
ATOM 752 N N . LEU A 1 95 ? -6.266 7.047 16.134 1.00 91.56 95 LEU A N 1
ATOM 753 C CA . LEU A 1 95 ? -5.347 6.939 17.271 1.00 91.56 95 LEU A CA 1
ATOM 754 C C . LEU A 1 95 ? -4.904 8.300 17.822 1.00 91.56 95 LEU A C 1
ATOM 756 O O . LEU A 1 95 ? -4.728 8.442 19.033 1.00 91.56 95 LEU A O 1
ATOM 760 N N . VAL A 1 96 ? -4.699 9.281 16.939 1.00 90.56 96 VAL A N 1
ATOM 761 C CA . VAL A 1 96 ? -4.241 10.625 17.319 1.00 90.56 96 VAL A CA 1
ATOM 762 C C . VAL A 1 96 ? -5.381 11.453 17.905 1.00 90.56 96 VAL A C 1
ATOM 764 O O . VAL A 1 96 ? -5.185 12.128 18.914 1.00 90.56 96 VAL A O 1
ATOM 767 N N . ASN A 1 97 ? -6.566 11.399 17.295 1.00 91.88 97 ASN A N 1
ATOM 768 C CA . ASN A 1 97 ? -7.669 12.295 17.651 1.00 91.88 97 ASN A CA 1
ATOM 769 C C . ASN A 1 97 ? -8.633 11.698 18.687 1.00 91.88 97 ASN A C 1
ATOM 771 O O . ASN A 1 97 ? -9.187 12.440 19.493 1.00 91.88 97 ASN A O 1
ATOM 775 N N . ASN A 1 98 ? -8.819 10.374 18.690 1.00 92.44 98 ASN A N 1
ATOM 7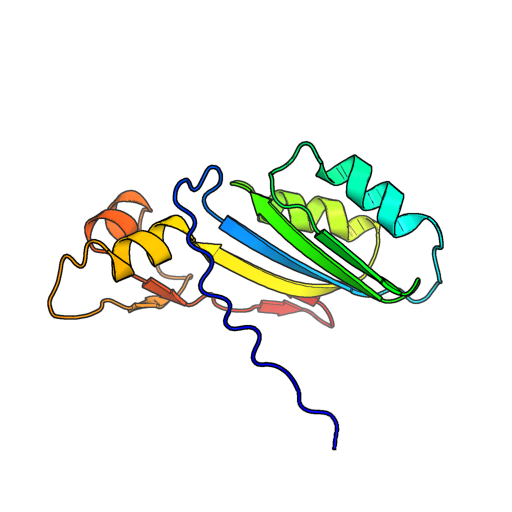76 C CA . ASN A 1 98 ? -9.879 9.677 19.427 1.00 92.44 98 ASN A CA 1
ATOM 777 C C . ASN A 1 98 ? -9.342 8.437 20.159 1.00 92.44 98 ASN A C 1
ATOM 779 O O . ASN A 1 98 ? -9.828 7.315 19.985 1.00 92.44 98 ASN A O 1
ATOM 783 N N . ARG A 1 99 ? -8.310 8.617 20.986 1.00 91.00 99 ARG A N 1
ATOM 784 C CA . ARG A 1 99 ? -7.719 7.522 21.763 1.00 91.00 99 ARG A CA 1
ATOM 785 C C . ARG A 1 99 ? -8.740 6.905 22.733 1.00 91.00 99 ARG A C 1
ATOM 787 O O . ARG A 1 99 ? -9.206 7.576 23.649 1.00 91.00 99 ARG A O 1
ATOM 794 N N . GLN A 1 100 ? -9.026 5.611 22.573 1.00 88.88 100 GLN A N 1
ATOM 795 C CA . GLN A 1 100 ? -10.044 4.893 23.354 1.00 88.88 100 GLN A CA 1
ATOM 796 C C . GLN A 1 100 ? -9.502 4.259 24.642 1.00 88.88 100 GLN A C 1
ATOM 798 O O . GLN A 1 100 ? -10.254 4.051 25.590 1.00 88.88 100 GLN A O 1
ATOM 803 N N . GLN A 1 101 ? -8.214 3.900 24.682 1.00 87.62 101 GLN A N 1
ATOM 804 C CA . GLN A 1 101 ? -7.619 3.109 25.767 1.00 87.62 101 GLN A CA 1
ATOM 805 C C . GLN A 1 101 ? -6.314 3.736 26.277 1.00 87.62 101 GLN A C 1
ATOM 807 O O . GLN A 1 101 ? -5.543 4.328 25.518 1.00 87.62 101 GLN A O 1
ATOM 812 N N . SER A 1 102 ? -6.025 3.572 27.571 1.00 90.94 102 SER A N 1
ATOM 813 C CA . SER A 1 102 ? -4.775 4.034 28.204 1.00 90.94 102 SER A CA 1
ATOM 814 C C . SER A 1 102 ? -3.559 3.160 27.868 1.00 90.94 102 SER A C 1
ATOM 816 O O . SER A 1 102 ? -2.422 3.571 28.109 1.00 90.94 102 SER A O 1
ATOM 818 N N . ILE A 1 103 ? -3.789 2.002 27.250 1.00 92.62 103 ILE A N 1
ATOM 819 C CA . ILE A 1 103 ? -2.779 1.060 26.761 1.00 92.62 103 ILE A CA 1
ATOM 820 C C . ILE A 1 103 ? -2.931 0.860 25.249 1.00 92.62 103 ILE A C 1
ATOM 822 O O . ILE A 1 103 ? -4.024 1.024 24.713 1.00 92.62 103 ILE A O 1
ATOM 826 N N . GLY A 1 104 ? -1.835 0.532 24.563 1.00 91.62 104 GLY A N 1
ATOM 827 C CA . GLY A 1 104 ? -1.845 0.175 23.141 1.00 91.62 104 GLY A CA 1
ATOM 828 C C . GLY A 1 104 ? -1.875 -1.340 22.957 1.00 91.62 104 GLY A C 1
ATOM 829 O O . GLY A 1 104 ? -1.163 -2.054 23.662 1.00 91.62 104 GLY A O 1
ATOM 830 N N . LEU A 1 105 ? -2.683 -1.820 22.013 1.00 93.69 105 LEU A N 1
ATOM 831 C CA . LEU A 1 105 ? -2.734 -3.228 21.620 1.00 93.69 105 LEU A CA 1
ATOM 832 C C . LEU A 1 105 ? -1.994 -3.403 20.292 1.00 93.69 105 LEU A C 1
ATOM 834 O O . LEU A 1 105 ? -2.265 -2.676 19.335 1.00 93.69 105 LEU A O 1
ATOM 838 N N . LEU A 1 106 ? -1.069 -4.360 20.246 1.00 93.69 106 LEU A N 1
ATOM 839 C CA . LEU A 1 106 ? -0.255 -4.665 19.074 1.00 93.69 106 LEU A CA 1
ATOM 840 C C . LEU A 1 106 ? -0.335 -6.159 18.769 1.00 93.69 106 LEU A C 1
ATOM 842 O O . LEU A 1 106 ? -0.215 -6.984 19.673 1.00 93.69 106 LEU A O 1
ATOM 846 N N . THR A 1 107 ? -0.506 -6.482 17.496 1.00 94.94 107 THR A N 1
ATOM 847 C CA . THR A 1 107 ? -0.461 -7.839 16.958 1.00 94.94 107 THR A CA 1
ATOM 848 C C . THR A 1 107 ? 0.360 -7.863 15.665 1.00 94.94 107 THR A C 1
ATOM 850 O O . THR A 1 107 ? 0.852 -6.824 15.220 1.00 94.94 107 THR A O 1
ATOM 853 N N . ASP A 1 108 ? 0.519 -9.031 15.055 1.00 92.88 108 ASP A N 1
ATOM 854 C CA . ASP A 1 108 ? 1.072 -9.190 13.708 1.00 92.88 108 ASP A CA 1
ATOM 855 C C . ASP A 1 108 ? -0.037 -9.405 12.659 1.00 92.88 108 ASP A C 1
ATOM 857 O O . ASP A 1 108 ? -1.225 -9.466 12.988 1.00 92.88 108 ASP A O 1
ATOM 861 N N . SE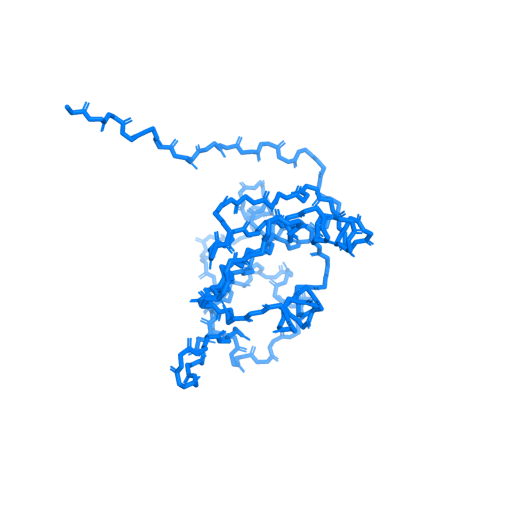R A 1 109 ? 0.328 -9.459 11.377 1.00 89.31 109 SER A N 1
ATOM 862 C CA . SER A 1 109 ? -0.629 -9.689 10.283 1.00 89.31 109 SER A CA 1
ATOM 863 C C . SER A 1 109 ? -1.062 -11.149 10.110 1.00 89.31 109 SER A C 1
ATOM 865 O O . SER A 1 109 ? -1.972 -11.407 9.328 1.00 89.31 109 SER A O 1
ATOM 867 N N . ILE A 1 110 ? -0.439 -12.103 10.812 1.00 91.62 110 ILE A N 1
ATOM 868 C CA . ILE A 1 110 ? -0.839 -13.523 10.802 1.00 91.62 110 ILE A CA 1
ATOM 869 C C . ILE A 1 110 ? -2.038 -13.732 11.735 1.00 91.62 110 ILE A C 1
ATOM 871 O O . ILE A 1 110 ? -2.836 -14.651 11.550 1.00 91.62 110 ILE A O 1
ATOM 875 N N . CYS A 1 111 ? -2.180 -12.871 12.739 1.00 89.38 111 CYS A N 1
ATOM 876 C CA . CYS A 1 111 ? -3.332 -12.844 13.617 1.00 89.38 111 CYS A CA 1
ATOM 877 C C . CYS A 1 111 ? -4.601 -12.467 12.826 1.00 89.38 111 CYS A C 1
ATOM 879 O O . CYS A 1 111 ? -4.826 -11.299 12.510 1.00 89.38 111 CYS A O 1
ATOM 881 N N . ASP A 1 112 ? -5.429 -13.467 12.515 1.00 87.50 112 ASP A N 1
ATOM 882 C CA . ASP A 1 112 ? -6.664 -13.369 11.718 1.00 87.50 112 ASP A CA 1
ATOM 883 C C . ASP A 1 112 ? -7.809 -12.673 12.487 1.00 87.50 112 ASP A C 1
ATOM 885 O O . ASP A 1 112 ? -8.858 -13.245 12.790 1.00 87.50 112 ASP A O 1
ATOM 889 N N . ILE A 1 113 ? -7.569 -11.427 12.908 1.00 92.44 113 ILE A N 1
ATOM 890 C CA . ILE A 1 113 ? -8.534 -10.603 13.637 1.00 92.44 113 ILE A CA 1
ATOM 891 C C . ILE A 1 113 ? -9.430 -9.879 12.625 1.00 92.44 113 ILE A C 1
ATOM 893 O O . ILE A 1 113 ? -8.909 -9.114 11.809 1.00 92.44 113 ILE A O 1
ATOM 897 N N . PRO A 1 114 ? -10.768 -9.998 12.724 1.00 94.50 114 PRO A N 1
ATOM 898 C CA . PRO A 1 114 ? -11.690 -9.241 11.882 1.00 94.50 114 PRO A CA 1
ATOM 899 C C . PRO A 1 114 ? -11.476 -7.729 11.990 1.00 94.50 114 PRO A C 1
ATOM 901 O O . PRO A 1 114 ? -11.193 -7.195 13.070 1.00 94.50 114 PRO A O 1
ATOM 904 N N . LYS A 1 115 ? -11.643 -7.015 10.874 1.00 90.56 115 LYS A N 1
ATOM 905 C CA . LYS A 1 115 ? -11.323 -5.586 10.795 1.00 90.56 115 LYS A CA 1
ATOM 906 C C . LYS A 1 115 ? -12.169 -4.742 11.747 1.00 90.56 115 LYS A C 1
ATOM 908 O O . LYS A 1 115 ? -11.666 -3.793 12.341 1.00 90.56 115 LYS A O 1
ATOM 913 N N . GLU A 1 116 ? -13.414 -5.141 11.974 1.00 94.62 116 GLU A N 1
ATOM 914 C CA . GLU A 1 116 ? -14.340 -4.486 12.896 1.00 94.62 116 GLU A CA 1
ATOM 915 C C . GLU A 1 116 ? -13.822 -4.530 14.340 1.00 94.62 116 GLU A C 1
ATOM 917 O O . GLU A 1 116 ? -13.981 -3.570 15.093 1.00 94.62 116 GLU A O 1
ATOM 922 N N . ILE A 1 117 ? -13.173 -5.633 14.727 1.00 94.62 117 ILE A N 1
ATOM 923 C CA . ILE A 1 117 ? -12.566 -5.796 16.052 1.00 94.62 117 ILE A CA 1
ATOM 924 C C . ILE A 1 117 ? -11.282 -4.974 16.150 1.00 94.62 117 ILE A C 1
ATOM 926 O O . ILE A 1 117 ? -11.083 -4.291 17.158 1.00 94.62 117 ILE A O 1
ATOM 930 N N . GLN A 1 118 ? -10.444 -4.990 15.107 1.00 94.12 118 GLN A N 1
ATOM 931 C CA . GLN A 1 118 ? -9.241 -4.156 15.068 1.00 94.12 118 GLN A CA 1
ATOM 932 C C . GLN A 1 118 ? -9.594 -2.676 15.230 1.00 94.12 118 GLN A C 1
ATOM 934 O O . GLN A 1 118 ? -9.012 -1.996 16.071 1.00 94.12 118 GLN A O 1
ATOM 939 N N . ASP A 1 119 ? -10.589 -2.199 14.484 1.00 93.62 119 ASP A N 1
ATOM 940 C CA . ASP A 1 119 ? -11.015 -0.801 14.489 1.00 93.62 119 ASP A CA 1
ATOM 941 C C . ASP A 1 119 ? -11.659 -0.408 15.824 1.00 93.62 119 ASP A C 1
ATOM 943 O O . ASP A 1 119 ? -11.281 0.602 16.417 1.00 93.62 119 ASP A O 1
ATOM 947 N N . LYS A 1 120 ? -12.563 -1.242 16.358 1.00 93.38 120 LYS A N 1
ATOM 948 C CA . LYS A 1 120 ? -13.250 -0.980 17.632 1.00 93.38 120 LYS A CA 1
ATOM 949 C C . LYS A 1 120 ? -12.287 -0.836 18.811 1.00 93.38 120 LYS A C 1
ATOM 951 O O . LYS A 1 120 ? -12.502 0.013 19.673 1.00 93.38 120 LYS A O 1
ATOM 956 N N . TYR A 1 121 ? -11.265 -1.687 18.879 1.00 94.38 121 TYR A N 1
ATOM 957 C CA . TYR A 1 121 ? -10.307 -1.708 19.990 1.00 94.38 121 TYR A CA 1
ATOM 958 C C . TYR A 1 121 ? -8.974 -1.027 19.654 1.00 94.38 121 TYR A C 1
ATOM 960 O O . TYR A 1 121 ? -8.044 -1.091 20.456 1.00 94.38 121 TYR A O 1
ATOM 968 N N . GLN A 1 122 ? -8.880 -0.366 18.494 1.00 95.50 122 GLN A N 1
ATOM 969 C CA . GLN A 1 122 ? -7.672 0.298 17.994 1.00 95.50 122 GLN A CA 1
ATOM 970 C C . GLN A 1 122 ? -6.428 -0.616 17.980 1.00 95.50 122 GLN A C 1
ATOM 972 O O . GLN A 1 122 ? -5.305 -0.169 18.231 1.00 95.50 122 GLN A O 1
ATOM 977 N N . ILE A 1 123 ? -6.621 -1.905 17.681 1.00 95.12 123 ILE A N 1
ATOM 978 C CA . ILE A 1 123 ? -5.545 -2.902 17.633 1.00 95.12 123 ILE A CA 1
ATOM 979 C C . ILE A 1 123 ? -4.668 -2.611 16.417 1.00 95.12 123 ILE A C 1
ATOM 981 O O . ILE A 1 123 ? -5.138 -2.640 15.281 1.00 95.12 123 ILE A O 1
ATOM 985 N N . GLN A 1 124 ? -3.390 -2.334 16.660 1.00 93.25 124 GLN A N 1
ATOM 986 C CA . GLN A 1 124 ? -2.407 -2.134 15.602 1.00 93.25 124 GLN A CA 1
ATOM 987 C C . GLN A 1 124 ? -1.857 -3.481 15.142 1.00 93.25 124 GLN A C 1
ATOM 989 O O . GLN A 1 124 ? -1.560 -4.340 15.970 1.00 93.25 124 GLN A O 1
ATOM 994 N N . SER A 1 125 ? -1.678 -3.649 13.834 1.00 91.75 125 SER A N 1
ATOM 995 C CA . SER A 1 125 ? -1.043 -4.833 13.255 1.00 91.75 125 SER A CA 1
ATOM 996 C C . SER A 1 125 ? 0.299 -4.460 12.630 1.00 91.75 125 SER A C 1
ATOM 998 O O . SER A 1 125 ? 0.401 -3.477 11.894 1.00 91.75 125 SER A O 1
ATOM 1000 N N . VAL A 1 126 ? 1.335 -5.240 12.935 1.00 90.38 126 VAL A N 1
ATOM 1001 C CA . VAL A 1 126 ? 2.640 -5.162 12.276 1.00 90.38 126 VAL A CA 1
ATOM 1002 C C . VAL A 1 126 ? 2.657 -6.159 11.1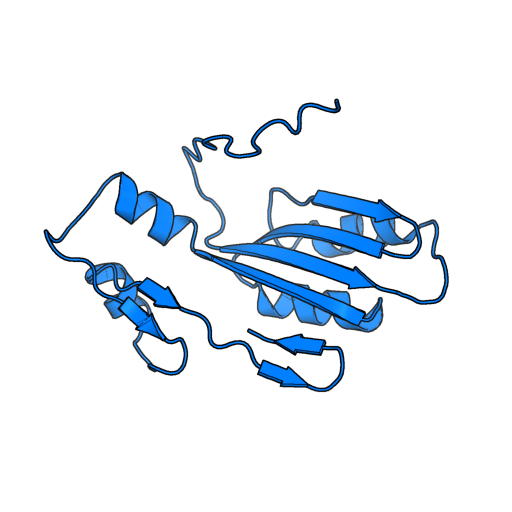16 1.00 90.38 126 VAL A C 1
ATOM 1004 O O . VAL A 1 126 ? 2.530 -7.362 11.359 1.00 90.38 126 VAL A O 1
ATOM 1007 N N . PRO A 1 127 ? 2.847 -5.709 9.863 1.00 87.88 127 PRO A N 1
ATOM 1008 C CA . PRO A 1 127 ? 2.863 -6.614 8.726 1.00 87.88 127 PRO A CA 1
ATOM 1009 C C . PRO A 1 127 ? 4.102 -7.512 8.754 1.00 87.88 127 PRO A C 1
ATOM 1011 O O . PRO A 1 127 ? 5.241 -7.036 8.840 1.00 87.88 127 PRO A O 1
ATOM 1014 N N . VAL A 1 128 ? 3.878 -8.817 8.637 1.00 89.25 128 VAL A N 1
ATOM 1015 C CA . VAL A 1 128 ? 4.931 -9.801 8.394 1.00 89.25 128 VAL A CA 1
ATOM 1016 C C . VAL A 1 128 ? 5.353 -9.710 6.934 1.00 89.25 128 VAL A C 1
ATOM 1018 O O . VAL A 1 128 ? 4.551 -9.898 6.029 1.00 89.25 128 VAL A O 1
ATOM 1021 N N . LYS A 1 129 ? 6.636 -9.434 6.700 1.00 86.88 129 LYS A N 1
ATOM 1022 C CA . LYS A 1 129 ? 7.191 -9.340 5.347 1.00 86.88 129 LYS A CA 1
ATOM 1023 C C . LYS A 1 129 ? 7.682 -10.699 4.881 1.00 86.88 129 LYS A C 1
ATOM 1025 O O . LYS A 1 129 ? 8.536 -11.299 5.533 1.00 86.88 129 LYS A O 1
ATOM 1030 N N . ILE A 1 130 ? 7.210 -11.133 3.720 1.00 88.62 130 ILE A N 1
ATOM 1031 C CA . ILE A 1 130 ? 7.689 -12.350 3.064 1.00 88.62 130 ILE A CA 1
ATOM 1032 C C . ILE A 1 130 ? 8.624 -11.939 1.930 1.00 88.62 130 ILE A C 1
ATOM 1034 O O . ILE A 1 130 ? 8.249 -11.158 1.057 1.00 88.62 130 ILE A O 1
ATOM 1038 N N . GLN A 1 131 ? 9.853 -12.453 1.945 1.00 86.50 131 GLN A N 1
ATOM 1039 C CA . GLN A 1 131 ? 10.808 -12.262 0.858 1.00 86.50 131 GLN A CA 1
ATOM 1040 C C . GLN A 1 131 ? 10.914 -13.548 0.040 1.00 86.50 131 GLN A C 1
ATOM 1042 O O . GLN A 1 131 ? 11.241 -14.605 0.579 1.00 86.50 131 GLN A O 1
ATOM 1047 N N . PHE A 1 132 ? 10.685 -13.441 -1.267 1.00 86.75 132 PHE A N 1
ATOM 1048 C CA . PHE A 1 132 ? 10.882 -14.533 -2.213 1.00 86.75 132 PHE A CA 1
ATOM 1049 C C . PHE A 1 132 ? 11.824 -14.072 -3.328 1.00 86.75 132 PHE A C 1
ATOM 1051 O O . PHE A 1 132 ? 11.466 -13.247 -4.169 1.00 86.75 132 PHE A O 1
ATOM 1058 N N . GLY A 1 133 ? 13.065 -14.565 -3.302 1.00 87.31 133 GLY A N 1
ATOM 1059 C CA . GLY A 1 133 ? 14.129 -14.063 -4.173 1.00 87.31 133 GLY A CA 1
ATOM 1060 C C . GLY A 1 133 ? 14.403 -12.575 -3.926 1.00 87.31 133 GLY A C 1
ATOM 1061 O O . GLY A 1 133 ? 14.726 -12.172 -2.807 1.00 87.31 133 GLY A O 1
ATOM 1062 N N . GLU A 1 134 ? 14.259 -11.763 -4.974 1.00 80.00 134 GLU A N 1
ATOM 1063 C CA . GLU A 1 134 ? 14.437 -10.302 -4.928 1.00 80.00 134 GLU A CA 1
ATOM 1064 C C . GLU A 1 134 ? 13.122 -9.528 -4.690 1.00 80.00 134 GLU A C 1
ATOM 1066 O O . GLU A 1 134 ? 13.128 -8.296 -4.652 1.00 80.00 134 GLU A O 1
ATOM 1071 N N . GLN A 1 135 ? 11.990 -10.230 -4.539 1.00 78.69 135 GLN A N 1
ATOM 1072 C CA . GLN A 1 135 ? 10.672 -9.629 -4.311 1.00 78.69 135 GLN A CA 1
ATOM 1073 C C . GLN A 1 135 ? 10.271 -9.659 -2.836 1.00 78.69 135 GLN A C 1
ATOM 1075 O O . GLN A 1 135 ? 10.527 -10.630 -2.121 1.00 78.69 135 GLN A O 1
ATOM 1080 N N . TYR A 1 136 ? 9.584 -8.598 -2.411 1.00 79.81 136 TYR A N 1
ATOM 1081 C CA . TYR A 1 136 ? 9.003 -8.457 -1.077 1.00 79.81 136 TYR A CA 1
ATOM 1082 C C . TYR A 1 136 ? 7.482 -8.381 -1.169 1.00 79.81 136 TYR A C 1
ATOM 1084 O O . TYR A 1 136 ? 6.964 -7.628 -1.993 1.00 79.81 136 TYR A O 1
ATOM 1092 N N . PHE A 1 137 ? 6.803 -9.100 -0.279 1.00 84.31 137 PHE A N 1
ATOM 1093 C CA . PHE A 1 137 ? 5.349 -9.148 -0.135 1.00 84.31 137 PHE A CA 1
ATOM 1094 C C . PHE A 1 137 ? 4.947 -8.761 1.297 1.00 84.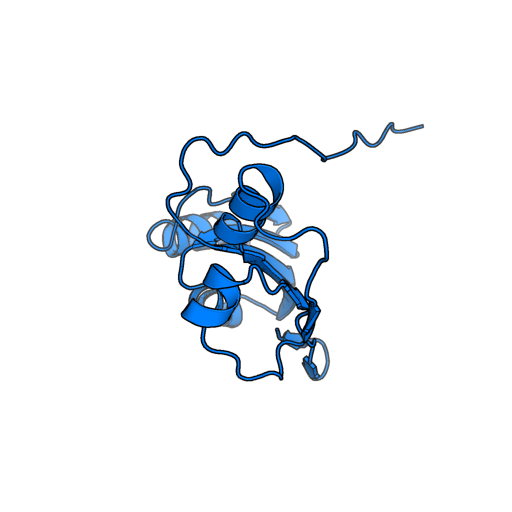31 137 PHE A C 1
ATOM 1096 O O . PHE A 1 137 ? 5.720 -8.980 2.239 1.00 84.31 137 PHE A O 1
ATOM 1103 N N . LEU A 1 138 ? 3.762 -8.158 1.427 1.00 80.88 138 LEU A N 1
ATOM 1104 C CA . LEU A 1 138 ? 3.116 -7.763 2.685 1.00 80.88 138 LEU A CA 1
ATOM 1105 C C . LEU A 1 138 ? 1.915 -8.658 2.991 1.00 80.88 138 LEU A C 1
ATOM 1107 O O . LEU A 1 138 ? 1.307 -9.150 2.013 1.00 80.88 138 LEU A O 1
#

pLDDT: mean 87.66, std 16.13, range [29.75, 98.38]

Secondary structure (DSSP, 8-state):
-------------SS-SSSEEEEEEEE-SS--TTHHHHHHHHHTTS-EEEEEEE-SSEEEEEEEES-HHHHHHHHTTTSEEEEEEEEEHHHHHHHHH----SS--EEESSS---HHHHHHTT-EEEPPPEEETTEEE-

Sequence (138 aa):
MVKVQDINSSISHENITFRYCTEAMLVREQAHSTLQDVLRNKLASYGDSLVVAGSHKKLRLHIHTDTPAKIFSLLEPYGLITFQKVDDMVMQKELVNNRQQSIGLLTDSICDIPKEIQDKYQIQSVPVKIQFGEQYFL

Foldseek 3Di:
DDPDPPPPDPPPCVDQPAFKKKKWKFFDDDFDDCVQVVLCVVCVVFAPPWDWDDGRGMIMIIGGHNCNVVSVVVCVVVGATQDIDIDGVVLVVCCVPPPDDPDAAEEEPVPPDDPVVCSVNSYHYHYDWDDDPSHIDD